Protein AF-A0A2V8RS02-F1 (afdb_monomer_lite)

Structure (mmCIF, N/CA/C/O backbone):
data_AF-A0A2V8RS02-F1
#
_entry.id   AF-A0A2V8RS02-F1
#
loop_
_atom_site.group_PDB
_atom_site.id
_atom_site.type_symbol
_atom_site.label_atom_id
_atom_site.label_alt_id
_atom_site.label_comp_id
_atom_site.label_asym_id
_atom_site.label_entity_id
_atom_site.label_seq_id
_atom_site.pdbx_PDB_ins_code
_atom_site.Cartn_x
_atom_site.Cartn_y
_atom_site.Cartn_z
_atom_site.occupancy
_atom_site.B_iso_or_equiv
_atom_site.auth_seq_id
_atom_site.auth_comp_id
_atom_site.auth_asym_id
_atom_site.auth_atom_id
_atom_site.pdbx_PDB_model_num
ATOM 1 N N . MET A 1 1 ? 48.252 2.669 -79.272 1.00 41.12 1 MET A N 1
ATOM 2 C CA . MET A 1 1 ? 48.596 2.705 -77.840 1.00 41.12 1 MET A CA 1
ATOM 3 C C . MET A 1 1 ? 47.474 3.472 -77.178 1.00 41.12 1 MET A C 1
ATOM 5 O O . MET A 1 1 ? 47.405 4.681 -77.345 1.00 41.12 1 MET A O 1
ATOM 9 N N . ASN A 1 2 ? 46.512 2.734 -76.625 1.00 40.22 2 ASN A N 1
ATOM 10 C CA . ASN A 1 2 ? 45.453 3.286 -75.789 1.00 40.22 2 ASN A CA 1
ATOM 11 C C . ASN A 1 2 ? 46.037 3.340 -74.382 1.00 40.22 2 ASN A C 1
ATOM 13 O O . ASN A 1 2 ? 46.309 2.273 -73.838 1.00 40.22 2 ASN A O 1
ATOM 17 N N . ASP A 1 3 ? 46.245 4.537 -73.842 1.00 44.59 3 ASP A N 1
ATOM 18 C CA . ASP A 1 3 ? 46.509 4.694 -72.416 1.00 44.59 3 ASP A CA 1
ATOM 19 C C . ASP A 1 3 ? 45.216 5.101 -71.717 1.00 44.59 3 ASP A C 1
ATOM 21 O O . ASP A 1 3 ? 44.616 6.152 -71.951 1.00 44.59 3 ASP A O 1
ATOM 25 N N . GLU A 1 4 ? 44.790 4.143 -70.916 1.00 48.88 4 GLU A N 1
ATOM 26 C CA . GLU A 1 4 ? 43.715 4.112 -69.954 1.00 48.88 4 GLU A CA 1
ATOM 27 C C . GLU A 1 4 ? 44.200 4.873 -68.711 1.00 48.88 4 GLU A C 1
ATOM 29 O O . GLU A 1 4 ? 45.154 4.453 -68.060 1.00 48.88 4 GLU A O 1
ATOM 34 N N . ILE A 1 5 ? 43.580 6.006 -68.372 1.00 54.72 5 ILE A N 1
ATOM 35 C CA . ILE A 1 5 ? 43.724 6.586 -67.031 1.00 54.72 5 ILE A CA 1
ATOM 36 C C . ILE A 1 5 ? 42.337 6.599 -66.409 1.00 54.72 5 ILE A C 1
ATOM 38 O O . ILE A 1 5 ? 41.481 7.434 -66.702 1.00 54.72 5 ILE A O 1
ATOM 42 N N . ILE A 1 6 ? 42.134 5.553 -65.617 1.00 53.56 6 ILE A N 1
ATOM 43 C CA . ILE A 1 6 ? 40.968 5.274 -64.797 1.00 53.56 6 ILE A CA 1
ATOM 44 C C . ILE A 1 6 ? 40.859 6.348 -63.712 1.00 53.56 6 ILE A C 1
ATOM 46 O O . ILE A 1 6 ? 41.853 6.799 -63.146 1.00 53.56 6 ILE A O 1
ATOM 50 N N . HIS A 1 7 ? 39.614 6.744 -63.471 1.00 45.59 7 HIS A N 1
ATOM 51 C CA . HIS A 1 7 ? 39.163 7.640 -62.421 1.00 45.59 7 HIS A CA 1
ATOM 52 C C . HIS A 1 7 ? 39.682 7.190 -61.050 1.00 45.59 7 HIS A C 1
ATOM 54 O O . HIS A 1 7 ? 39.335 6.102 -60.600 1.00 45.59 7 HIS A O 1
ATOM 60 N N . ASP A 1 8 ? 40.424 8.056 -60.365 1.00 42.34 8 ASP A N 1
ATOM 61 C CA . ASP A 1 8 ? 40.593 7.991 -58.912 1.00 42.34 8 ASP A CA 1
ATOM 62 C C . ASP A 1 8 ? 39.795 9.143 -58.292 1.00 42.34 8 ASP A C 1
ATOM 64 O O . ASP A 1 8 ? 40.321 10.152 -57.827 1.00 42.34 8 ASP A O 1
ATOM 68 N N . ALA A 1 9 ? 38.470 9.032 -58.403 1.00 47.59 9 ALA A N 1
ATOM 69 C CA . ALA A 1 9 ? 37.580 9.673 -57.455 1.00 47.59 9 ALA A CA 1
ATOM 70 C C . ALA A 1 9 ? 37.515 8.724 -56.259 1.00 47.59 9 ALA A C 1
ATOM 72 O O . ALA A 1 9 ? 36.627 7.876 -56.180 1.00 47.59 9 ALA A O 1
ATOM 73 N N . GLY A 1 10 ? 38.512 8.838 -55.380 1.00 43.69 10 GLY A N 1
ATOM 74 C CA . GLY A 1 10 ? 38.435 8.345 -54.015 1.00 43.69 10 GLY A CA 1
ATOM 75 C C . GLY A 1 10 ? 37.283 9.060 -53.324 1.00 43.69 10 GLY A C 1
ATOM 76 O O . GLY A 1 10 ? 37.450 10.123 -52.732 1.00 43.69 10 GLY A O 1
ATOM 77 N N . ASP A 1 11 ? 36.102 8.489 -53.524 1.00 47.16 11 ASP A N 1
ATOM 78 C CA . ASP A 1 11 ? 34.901 8.608 -52.723 1.00 47.16 11 ASP A CA 1
ATOM 79 C C . ASP A 1 11 ? 35.306 8.313 -51.276 1.00 47.16 11 ASP A C 1
ATOM 81 O O . ASP A 1 11 ? 35.330 7.166 -50.831 1.00 47.16 11 ASP A O 1
ATOM 85 N N . ASP A 1 12 ? 35.723 9.363 -50.563 1.00 46.97 12 ASP A N 1
ATOM 86 C CA . ASP A 1 12 ? 35.861 9.390 -49.108 1.00 46.97 12 ASP A CA 1
ATOM 87 C C . ASP A 1 12 ? 34.434 9.386 -48.536 1.00 46.97 12 ASP A C 1
ATOM 89 O O . ASP A 1 12 ? 33.915 10.364 -47.990 1.00 46.97 12 ASP A O 1
ATOM 93 N N . ALA A 1 13 ? 33.739 8.281 -48.812 1.00 50.19 13 ALA A N 1
ATOM 94 C CA . ALA A 1 13 ? 32.439 7.963 -48.288 1.00 50.19 13 ALA A CA 1
ATOM 95 C C . ALA A 1 13 ? 32.618 7.815 -46.782 1.00 50.19 13 ALA A C 1
ATOM 97 O O . ALA A 1 13 ? 33.206 6.855 -46.284 1.00 50.19 13 ALA A O 1
ATOM 98 N N . ALA A 1 14 ? 32.113 8.814 -46.067 1.00 53.66 14 ALA A N 1
ATOM 99 C CA . ALA A 1 14 ? 31.921 8.827 -44.632 1.00 53.66 14 ALA A CA 1
ATOM 100 C C . ALA A 1 14 ? 30.973 7.693 -44.183 1.00 53.66 14 ALA A C 1
ATOM 102 O O . ALA A 1 14 ? 29.854 7.925 -43.736 1.00 53.66 14 ALA A O 1
ATOM 103 N N . GLU A 1 15 ? 31.419 6.448 -44.274 1.00 52.97 15 GLU A N 1
ATOM 104 C CA . GLU A 1 15 ? 30.978 5.358 -43.416 1.00 52.97 1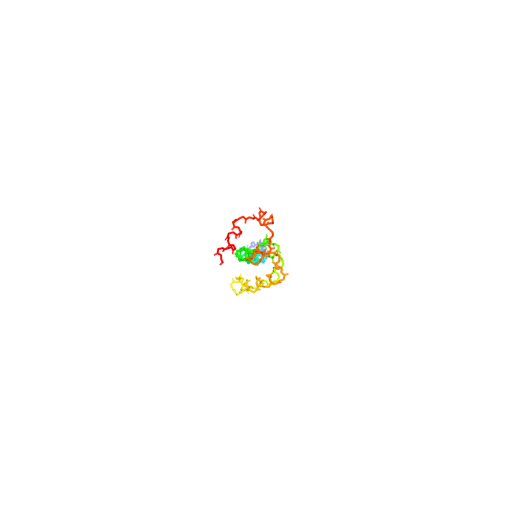5 GLU A CA 1
ATOM 105 C C . GLU A 1 15 ? 31.895 5.473 -42.185 1.00 52.97 15 GLU A C 1
ATOM 107 O O . GLU A 1 15 ? 33.093 5.248 -42.282 1.00 52.97 15 GLU A O 1
ATOM 112 N N . GLN A 1 16 ? 31.493 5.945 -41.003 1.00 54.91 16 GLN A N 1
ATOM 113 C CA . GLN A 1 16 ? 30.598 5.243 -40.090 1.00 54.91 16 GLN A CA 1
ATOM 114 C C . GLN A 1 16 ? 30.154 6.149 -38.908 1.00 54.91 16 GLN A C 1
ATOM 116 O O . GLN A 1 16 ? 30.876 6.251 -37.914 1.00 54.91 16 GLN A O 1
ATOM 121 N N . PRO A 1 17 ? 28.943 6.739 -38.933 1.00 53.03 17 PRO A N 1
ATOM 122 C CA . PRO A 1 17 ? 28.283 7.213 -37.706 1.00 53.03 17 PRO A CA 1
ATOM 123 C C . PRO A 1 17 ? 27.038 6.393 -37.313 1.00 53.03 17 PRO A C 1
ATOM 125 O O . PRO A 1 17 ? 26.615 6.423 -36.162 1.00 53.03 17 PRO A O 1
ATOM 128 N N . MET A 1 18 ? 26.461 5.593 -38.218 1.00 51.91 18 MET A N 1
ATOM 129 C CA . MET A 1 18 ? 25.171 4.936 -37.948 1.00 51.91 18 MET A CA 1
ATOM 130 C C . MET A 1 18 ? 25.215 3.874 -36.835 1.00 51.91 18 MET A C 1
ATOM 132 O O . MET A 1 18 ? 24.240 3.706 -36.106 1.00 51.91 18 MET A O 1
ATOM 136 N N . VAL A 1 19 ? 26.327 3.151 -36.666 1.00 55.97 19 VAL A N 1
ATOM 137 C CA . VAL A 1 19 ? 26.429 2.072 -35.659 1.00 55.97 19 VAL A CA 1
ATOM 138 C C . VAL A 1 19 ? 26.612 2.634 -34.241 1.00 55.97 19 VAL A C 1
ATOM 140 O O . VAL A 1 19 ? 26.109 2.051 -33.279 1.00 55.97 19 VAL A O 1
ATOM 143 N N . SER A 1 20 ? 27.281 3.783 -34.093 1.00 60.06 20 SER A N 1
ATOM 144 C CA . SER A 1 20 ? 27.485 4.431 -32.791 1.00 60.06 20 SER A CA 1
ATOM 145 C C . SER A 1 20 ? 26.220 5.132 -32.294 1.00 60.06 20 SER A C 1
ATOM 147 O O . SER A 1 20 ? 25.884 4.988 -31.119 1.00 60.06 20 SER A O 1
ATOM 149 N N . GLU A 1 21 ? 25.476 5.800 -33.182 1.00 61.28 21 GLU A N 1
ATOM 150 C CA . GLU A 1 21 ? 24.160 6.379 -32.870 1.00 61.28 21 GLU A CA 1
ATOM 151 C C . GLU A 1 21 ? 23.160 5.289 -32.455 1.00 61.28 21 GLU A C 1
ATOM 153 O O . GLU A 1 21 ? 22.534 5.397 -31.402 1.00 61.28 21 GLU A O 1
ATOM 158 N N . SER A 1 22 ? 23.118 4.172 -33.193 1.00 73.31 22 SER A N 1
ATOM 159 C CA . SER A 1 22 ? 22.271 3.014 -32.864 1.00 73.31 22 SER A CA 1
ATOM 160 C C . SER A 1 22 ? 22.607 2.409 -31.494 1.00 73.31 22 SER A C 1
ATOM 162 O O . SER A 1 22 ? 21.720 2.018 -30.739 1.00 73.31 22 SER A O 1
ATOM 164 N N . SER A 1 23 ? 23.894 2.326 -31.138 1.00 76.75 23 SER A N 1
ATOM 165 C CA . SER A 1 23 ? 24.318 1.791 -29.838 1.00 76.75 23 SER A CA 1
ATOM 166 C C . SER A 1 23 ? 23.981 2.733 -28.679 1.00 76.75 23 SER A C 1
ATOM 168 O O . SER A 1 23 ? 23.630 2.259 -27.598 1.00 76.75 23 SER A O 1
ATOM 170 N N . ALA A 1 24 ? 24.096 4.048 -28.881 1.00 83.50 24 ALA A N 1
ATOM 171 C CA . ALA A 1 24 ? 23.750 5.048 -27.873 1.00 83.50 24 ALA A CA 1
ATOM 172 C C . ALA A 1 24 ? 22.230 5.115 -27.638 1.00 83.50 24 ALA A C 1
ATOM 174 O O . ALA A 1 24 ? 21.771 5.216 -26.496 1.00 83.50 24 ALA A O 1
ATOM 175 N N . GLU A 1 25 ? 21.442 4.992 -28.707 1.00 85.75 25 GLU A N 1
ATOM 176 C CA . GLU A 1 25 ? 19.983 4.928 -28.633 1.00 85.75 25 GLU A CA 1
ATOM 177 C C . GLU A 1 25 ? 19.510 3.643 -27.938 1.00 85.75 25 GLU A C 1
ATOM 179 O O . GLU A 1 25 ? 18.669 3.700 -27.041 1.00 85.75 25 GLU A O 1
ATOM 184 N N . LEU A 1 26 ? 20.114 2.490 -28.250 1.00 87.12 26 LEU A N 1
ATOM 185 C CA . LEU A 1 26 ? 19.818 1.227 -27.563 1.00 87.12 26 LEU A CA 1
ATOM 186 C C . LEU A 1 26 ? 20.118 1.283 -26.061 1.00 87.12 26 LEU A C 1
ATOM 188 O O . LEU A 1 26 ? 19.343 0.750 -25.267 1.00 87.12 26 LEU A O 1
ATOM 192 N N . GLU A 1 27 ? 21.219 1.916 -25.655 1.00 89.12 27 GLU A N 1
ATOM 193 C CA . GLU A 1 27 ? 21.547 2.089 -24.237 1.00 89.12 27 GLU A CA 1
ATOM 194 C C . GLU A 1 27 ? 20.535 3.003 -23.532 1.00 89.12 27 GLU A C 1
ATOM 196 O O . GLU A 1 27 ? 20.023 2.664 -22.464 1.00 89.12 27 GLU A O 1
ATOM 201 N N . THR A 1 28 ? 20.155 4.107 -24.176 1.00 90.38 28 THR A N 1
ATOM 202 C CA . THR A 1 28 ? 19.110 5.012 -23.675 1.00 90.38 28 THR A CA 1
ATOM 203 C C . THR A 1 28 ? 17.778 4.280 -23.493 1.00 90.38 28 THR A C 1
ATOM 205 O O . THR A 1 28 ? 17.146 4.373 -22.439 1.00 90.38 28 THR A O 1
ATOM 208 N N . LEU A 1 29 ? 17.363 3.492 -24.488 1.00 91.25 29 LEU A N 1
ATOM 209 C CA . LEU A 1 29 ? 16.127 2.712 -24.434 1.00 91.25 29 LEU A CA 1
ATOM 210 C C . LEU A 1 29 ? 16.168 1.624 -23.357 1.00 91.25 29 LEU A C 1
ATOM 212 O O . LEU A 1 29 ? 15.142 1.335 -22.740 1.00 91.25 29 LEU A O 1
ATOM 216 N N . ARG A 1 30 ? 17.328 1.013 -23.098 1.00 91.06 30 ARG A N 1
ATOM 217 C CA . ARG A 1 30 ? 17.487 0.055 -21.991 1.00 91.06 30 ARG A CA 1
ATOM 218 C C . ARG A 1 30 ? 17.298 0.735 -20.644 1.00 91.06 30 ARG A C 1
ATOM 220 O O . ARG A 1 30 ? 16.534 0.229 -19.829 1.00 91.06 30 ARG A O 1
ATOM 227 N N . GLN A 1 31 ? 17.924 1.890 -20.435 1.00 92.94 31 GLN A N 1
ATOM 228 C CA . GLN A 1 31 ? 17.774 2.656 -19.196 1.00 92.94 31 GLN A CA 1
ATOM 229 C C . GLN A 1 31 ? 16.321 3.079 -18.967 1.00 92.94 31 GLN A C 1
ATOM 231 O O . GLN A 1 31 ? 15.795 2.898 -17.870 1.00 92.94 31 GLN A O 1
ATOM 236 N N . GLN A 1 32 ? 15.643 3.556 -20.014 1.00 91.88 32 GLN A N 1
ATOM 237 C CA . GLN A 1 32 ? 14.222 3.903 -19.946 1.00 91.88 32 GLN A CA 1
ATOM 238 C C . GLN A 1 32 ? 13.342 2.692 -19.632 1.00 91.88 32 GLN A C 1
ATOM 240 O O . GLN A 1 32 ? 12.452 2.787 -18.794 1.00 91.88 32 GLN A O 1
ATOM 245 N N . ASN A 1 33 ? 13.593 1.540 -20.259 1.00 92.44 33 ASN A N 1
ATOM 246 C CA . ASN A 1 33 ? 12.845 0.321 -19.959 1.00 92.44 33 ASN A CA 1
ATOM 247 C C . ASN A 1 33 ? 13.045 -0.137 -18.511 1.00 92.44 33 ASN A C 1
ATOM 249 O O . ASN A 1 33 ? 12.086 -0.564 -17.873 1.00 92.44 33 ASN A O 1
ATOM 253 N N . GLU A 1 34 ? 14.264 -0.052 -17.981 1.00 92.12 34 GLU A N 1
ATOM 254 C CA . GLU A 1 34 ? 14.522 -0.397 -16.582 1.00 92.12 34 GLU A CA 1
ATOM 255 C C . GLU A 1 34 ? 13.841 0.576 -15.615 1.00 92.12 34 GLU A C 1
ATOM 257 O O . GLU A 1 34 ? 13.307 0.140 -14.595 1.00 92.12 34 GLU A O 1
ATOM 262 N N . GLU A 1 35 ? 13.782 1.866 -15.942 1.00 92.06 35 GLU A N 1
ATOM 263 C CA . GLU A 1 35 ? 13.054 2.839 -15.127 1.00 92.06 35 GLU A CA 1
ATOM 264 C C . GLU A 1 35 ? 11.539 2.613 -15.175 1.00 92.06 35 GLU A C 1
ATOM 266 O O . GLU A 1 35 ? 10.905 2.479 -14.130 1.00 92.06 35 GLU A O 1
ATOM 271 N N . LEU A 1 36 ? 10.964 2.428 -16.367 1.00 92.69 36 LEU A N 1
ATOM 272 C CA . LEU A 1 36 ? 9.541 2.118 -16.527 1.00 92.69 36 LEU A CA 1
ATOM 273 C C . LEU A 1 36 ? 9.146 0.840 -15.781 1.00 92.69 36 LEU A C 1
ATOM 275 O O . LEU A 1 36 ? 8.096 0.786 -15.142 1.00 92.69 36 LEU A O 1
ATOM 279 N N . LYS A 1 37 ? 9.989 -0.199 -15.809 1.00 89.88 37 LYS A N 1
ATOM 280 C CA . LYS A 1 37 ? 9.746 -1.423 -15.032 1.00 89.88 37 LYS A CA 1
ATOM 281 C C . LYS A 1 37 ? 9.711 -1.148 -13.531 1.00 89.88 37 LYS A C 1
ATOM 283 O O . LYS A 1 37 ? 8.855 -1.709 -12.846 1.00 89.88 37 LYS A O 1
ATOM 288 N N . LYS A 1 38 ? 10.609 -0.302 -13.010 1.00 89.81 38 LYS A N 1
ATOM 289 C CA . LYS A 1 38 ? 10.591 0.093 -11.592 1.00 89.81 38 LYS A CA 1
ATOM 290 C C . LYS A 1 38 ? 9.323 0.868 -11.249 1.00 89.81 38 LYS A C 1
ATOM 292 O O . LYS A 1 38 ? 8.700 0.555 -10.238 1.00 89.81 38 LYS A O 1
ATOM 297 N N . GLU A 1 39 ? 8.919 1.819 -12.088 1.00 91.00 39 GLU A N 1
ATOM 298 C CA . GLU A 1 39 ? 7.695 2.600 -11.885 1.00 91.00 39 GLU A CA 1
ATOM 299 C C . GLU A 1 39 ? 6.449 1.711 -11.879 1.00 91.00 39 GLU A C 1
ATOM 301 O O . GLU A 1 39 ? 5.630 1.801 -10.964 1.00 91.00 39 GLU A O 1
ATOM 306 N N . ILE A 1 40 ? 6.330 0.797 -12.849 1.00 90.94 40 ILE A N 1
ATOM 307 C CA . ILE A 1 40 ? 5.214 -0.157 -12.927 1.00 90.94 40 ILE A CA 1
ATOM 308 C C . ILE A 1 40 ? 5.176 -1.032 -11.675 1.00 90.94 40 ILE A C 1
ATOM 310 O O . ILE A 1 40 ? 4.119 -1.197 -11.065 1.00 90.94 40 ILE A O 1
ATOM 314 N N . ARG A 1 41 ? 6.327 -1.575 -11.271 1.00 91.44 41 ARG A N 1
ATOM 315 C CA . ARG A 1 41 ? 6.455 -2.414 -10.077 1.00 91.44 41 ARG A CA 1
ATOM 316 C C . ARG A 1 41 ? 6.029 -1.663 -8.813 1.00 91.44 41 ARG A C 1
ATOM 318 O O . 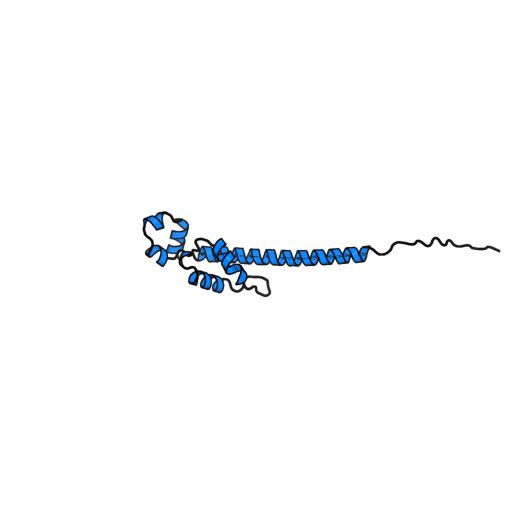ARG A 1 41 ? 5.244 -2.184 -8.021 1.00 91.44 41 ARG A O 1
ATOM 325 N N . LEU A 1 42 ? 6.501 -0.431 -8.637 1.00 89.81 42 LEU A N 1
ATOM 326 C CA . LEU A 1 42 ? 6.127 0.402 -7.496 1.00 89.81 42 LEU A CA 1
ATOM 327 C C . LEU A 1 42 ? 4.632 0.747 -7.524 1.00 89.81 42 LEU A C 1
ATOM 329 O O . LEU A 1 42 ? 3.967 0.679 -6.493 1.00 89.81 42 LEU A O 1
ATOM 333 N N . GLY A 1 43 ? 4.089 1.061 -8.701 1.00 91.06 43 GLY A N 1
ATOM 334 C CA . GLY A 1 43 ? 2.667 1.328 -8.897 1.00 91.06 43 GLY A CA 1
ATOM 335 C C . GLY A 1 43 ? 1.788 0.141 -8.501 1.00 91.06 43 GLY A C 1
ATOM 336 O O . GLY A 1 43 ? 0.818 0.319 -7.764 1.00 91.06 43 GLY A O 1
ATOM 337 N N . LYS A 1 44 ? 2.161 -1.078 -8.909 1.00 91.44 44 LYS A N 1
ATOM 338 C CA . LYS A 1 44 ? 1.474 -2.314 -8.505 1.00 91.44 44 LYS A CA 1
ATOM 339 C C . LYS A 1 44 ? 1.524 -2.531 -6.996 1.00 91.44 44 LYS A C 1
ATOM 341 O O . LYS A 1 44 ? 0.489 -2.794 -6.386 1.00 91.44 44 LYS A O 1
ATOM 346 N N . ALA A 1 45 ? 2.696 -2.361 -6.382 1.00 91.94 45 ALA A N 1
ATOM 347 C CA . ALA A 1 45 ? 2.836 -2.501 -4.937 1.00 91.94 45 ALA A CA 1
ATOM 348 C C . ALA A 1 45 ? 1.983 -1.496 -4.164 1.00 91.94 45 ALA A C 1
ATOM 350 O O . ALA A 1 45 ? 1.315 -1.875 -3.204 1.00 91.94 45 ALA A O 1
ATOM 351 N N . ARG A 1 46 ? 1.965 -0.231 -4.603 1.00 92.19 46 ARG A N 1
ATOM 352 C CA . ARG A 1 46 ? 1.113 0.804 -4.010 1.00 92.19 46 ARG A CA 1
ATOM 353 C C . ARG A 1 46 ? -0.358 0.439 -4.135 1.00 92.19 46 ARG A C 1
ATOM 355 O O . ARG A 1 46 ? -1.047 0.453 -3.128 1.00 92.19 46 ARG A O 1
ATOM 362 N N . ALA A 1 47 ? -0.821 0.034 -5.318 1.00 92.62 47 ALA A N 1
ATOM 363 C CA . ALA A 1 47 ? -2.210 -0.374 -5.515 1.00 92.62 47 ALA A CA 1
ATOM 364 C C . ALA A 1 47 ? -2.610 -1.555 -4.609 1.00 92.62 47 ALA A C 1
ATOM 366 O O . ALA A 1 47 ? -3.668 -1.513 -3.979 1.00 92.62 47 ALA A O 1
ATOM 367 N N . ALA A 1 48 ? -1.749 -2.572 -4.497 1.00 91.94 48 ALA A N 1
ATOM 368 C CA . ALA A 1 48 ? -1.974 -3.720 -3.620 1.00 91.94 48 ALA A CA 1
ATOM 369 C C . ALA A 1 48 ? -2.016 -3.312 -2.137 1.00 91.94 48 ALA A C 1
ATOM 371 O O . ALA A 1 48 ? -2.928 -3.704 -1.413 1.00 91.94 48 ALA A O 1
ATOM 372 N N . LEU A 1 49 ? -1.073 -2.476 -1.690 1.00 92.25 49 LEU A N 1
ATOM 373 C CA . LEU A 1 49 ? -1.058 -1.955 -0.322 1.00 92.25 49 LEU A CA 1
ATOM 374 C C . LEU A 1 49 ? -2.264 -1.078 -0.020 1.00 92.25 49 LEU A C 1
ATOM 376 O O . LEU A 1 49 ? -2.832 -1.223 1.055 1.00 92.25 49 LEU A O 1
ATOM 380 N N . THR A 1 50 ? -2.665 -0.186 -0.926 1.00 92.81 50 THR A N 1
ATOM 381 C CA . THR A 1 50 ? -3.852 0.656 -0.740 1.00 92.81 50 THR A CA 1
ATOM 382 C C . THR A 1 50 ? -5.081 -0.220 -0.543 1.00 92.81 50 THR A C 1
ATOM 384 O O . THR A 1 50 ? -5.806 -0.022 0.428 1.00 92.81 50 THR A O 1
ATOM 387 N N . ALA A 1 51 ? -5.286 -1.222 -1.405 1.00 91.12 51 ALA A N 1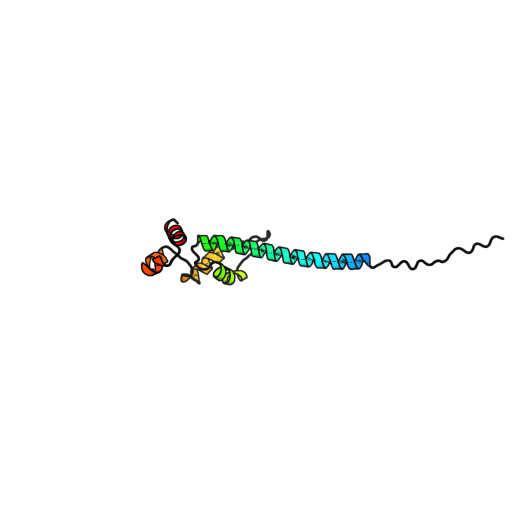
ATOM 388 C CA . ALA A 1 51 ? -6.411 -2.143 -1.282 1.00 91.12 51 ALA A CA 1
ATOM 389 C C . ALA A 1 51 ? -6.414 -2.863 0.079 1.00 91.12 51 ALA A C 1
ATOM 391 O O . ALA A 1 51 ? -7.432 -2.862 0.772 1.00 91.12 51 ALA A O 1
ATOM 392 N N . GLU A 1 52 ? -5.267 -3.404 0.495 1.00 91.81 52 GLU A N 1
ATOM 393 C CA . GLU A 1 52 ? -5.161 -4.186 1.729 1.00 91.81 52 GLU A CA 1
ATOM 394 C C . GLU A 1 52 ? -5.247 -3.318 2.996 1.00 91.81 52 GLU A C 1
ATOM 396 O O . GLU A 1 52 ? -5.887 -3.691 3.981 1.00 91.81 52 GLU A O 1
ATOM 401 N N . LEU A 1 53 ? -4.647 -2.125 2.976 1.00 91.19 53 LEU A N 1
ATOM 402 C CA . LEU A 1 53 ? -4.734 -1.146 4.060 1.00 91.19 53 LEU A CA 1
ATOM 403 C C . LEU A 1 53 ? -6.168 -0.660 4.233 1.00 91.19 53 LEU A C 1
ATOM 405 O O . LEU A 1 53 ? -6.662 -0.630 5.359 1.00 91.19 53 LEU A O 1
ATOM 409 N N . THR A 1 54 ? -6.854 -0.323 3.140 1.00 88.50 54 THR A N 1
ATOM 410 C CA . THR A 1 54 ? -8.268 0.057 3.179 1.00 88.50 54 THR A CA 1
ATOM 411 C C . THR A 1 54 ? -9.128 -1.090 3.706 1.00 88.50 54 THR A C 1
ATOM 413 O O . THR A 1 54 ? -9.944 -0.866 4.599 1.00 88.50 54 THR A O 1
ATOM 416 N N . ALA A 1 55 ? -8.909 -2.325 3.241 1.00 86.38 55 ALA A N 1
ATOM 417 C CA . ALA A 1 55 ? -9.610 -3.504 3.755 1.00 86.38 55 ALA A CA 1
ATOM 418 C C . ALA A 1 55 ? -9.353 -3.739 5.256 1.00 86.38 55 ALA A C 1
ATOM 420 O O . ALA A 1 55 ? -10.250 -4.157 5.988 1.00 86.38 55 ALA A O 1
ATOM 421 N N . SER A 1 56 ? -8.152 -3.400 5.728 1.00 86.19 56 SER A N 1
ATOM 422 C CA . SER A 1 56 ? -7.753 -3.483 7.138 1.00 86.19 56 SER A CA 1
ATOM 423 C C . SER A 1 56 ? -8.242 -2.303 7.993 1.00 86.19 56 SER A C 1
ATOM 425 O O . SER A 1 56 ? -7.944 -2.247 9.186 1.00 86.19 56 SER A O 1
ATOM 427 N N . GLY A 1 57 ? -8.972 -1.343 7.414 1.00 87.12 57 GLY A N 1
ATOM 428 C CA . GLY A 1 57 ? -9.498 -0.173 8.121 1.00 87.12 57 GLY A CA 1
ATOM 429 C C . GLY A 1 57 ? -8.470 0.939 8.348 1.00 87.12 57 GLY A C 1
ATOM 430 O O . GLY A 1 57 ? -8.616 1.728 9.281 1.00 87.12 57 GLY A O 1
ATOM 431 N N . ALA A 1 58 ? -7.406 1.016 7.550 1.00 90.38 58 ALA A N 1
ATOM 432 C CA . ALA A 1 58 ? -6.439 2.104 7.644 1.00 90.38 58 ALA A CA 1
ATOM 433 C C . ALA A 1 58 ? -7.098 3.464 7.363 1.00 90.38 58 ALA A C 1
ATOM 435 O O . ALA A 1 58 ? -7.661 3.689 6.297 1.00 90.38 58 ALA A O 1
ATOM 436 N N . ARG A 1 59 ? -6.949 4.402 8.300 1.00 86.50 59 ARG A N 1
ATOM 437 C CA . ARG A 1 59 ? -7.486 5.772 8.218 1.00 86.50 59 ARG A CA 1
ATOM 438 C C . ARG A 1 59 ? -6.664 6.682 7.305 1.00 86.50 59 ARG A C 1
ATOM 440 O O . ARG A 1 59 ? -7.176 7.675 6.805 1.00 86.50 59 ARG A O 1
ATOM 447 N N . SER A 1 60 ? -5.389 6.339 7.109 1.00 88.12 60 SER A N 1
ATOM 448 C CA . SER A 1 60 ? -4.452 7.073 6.250 1.00 88.12 60 SER A CA 1
ATOM 449 C C . SER A 1 60 ? -3.587 6.104 5.432 1.00 88.12 60 SER A C 1
ATOM 451 O O . SER A 1 60 ? -2.391 5.983 5.718 1.00 88.12 60 SER A O 1
ATOM 453 N N . PRO A 1 61 ? -4.157 5.398 4.433 1.00 90.44 61 PRO A N 1
ATOM 454 C CA . PRO A 1 61 ? -3.425 4.405 3.644 1.00 90.44 61 PRO A CA 1
ATOM 455 C C . PRO A 1 61 ? -2.147 4.971 3.012 1.00 90.44 61 PRO A C 1
ATOM 457 O O . PRO A 1 61 ? -1.078 4.404 3.199 1.00 90.44 61 PRO A O 1
ATOM 460 N N . GLU A 1 62 ? -2.217 6.146 2.382 1.00 90.62 62 GLU A N 1
ATOM 461 C CA . GLU A 1 62 ? -1.068 6.782 1.712 1.00 90.62 62 GLU A CA 1
ATOM 462 C C . GLU A 1 62 ? 0.113 7.058 2.654 1.00 90.62 62 GLU A C 1
ATOM 464 O O . GLU A 1 62 ? 1.275 6.842 2.307 1.00 90.62 62 GLU A O 1
ATOM 469 N N . LEU A 1 63 ? -0.174 7.493 3.884 1.00 91.38 63 LEU A N 1
ATOM 470 C CA . LEU A 1 63 ? 0.864 7.757 4.880 1.00 91.38 63 LEU A CA 1
ATOM 471 C C . LEU A 1 63 ? 1.533 6.458 5.348 1.00 91.38 63 LEU A C 1
ATOM 473 O O . LEU A 1 63 ? 2.745 6.422 5.558 1.00 91.38 63 LEU A O 1
ATOM 477 N N . LEU A 1 64 ? 0.752 5.387 5.493 1.00 92.94 64 LEU A N 1
ATOM 478 C CA . LEU A 1 64 ? 1.265 4.075 5.879 1.00 92.94 64 LEU A CA 1
ATOM 479 C C . LEU A 1 64 ? 2.057 3.414 4.743 1.00 92.94 64 LEU A C 1
ATOM 481 O O . LEU A 1 64 ? 3.073 2.779 5.011 1.00 92.94 64 LEU A O 1
ATOM 485 N N . ILE A 1 65 ? 1.659 3.627 3.486 1.00 92.38 65 ILE A N 1
ATOM 486 C CA . ILE A 1 65 ? 2.413 3.196 2.300 1.00 92.38 65 ILE A CA 1
ATOM 487 C C . ILE A 1 65 ? 3.784 3.864 2.269 1.00 92.38 65 ILE A C 1
ATOM 489 O O . ILE A 1 65 ? 4.788 3.174 2.118 1.00 92.38 65 ILE A O 1
ATOM 493 N N . ALA A 1 66 ? 3.849 5.182 2.479 1.00 91.19 66 ALA A N 1
ATOM 494 C CA . ALA A 1 66 ? 5.120 5.904 2.523 1.00 91.19 66 ALA A CA 1
ATOM 495 C C . ALA A 1 66 ? 6.050 5.388 3.639 1.00 91.19 66 ALA A C 1
ATOM 497 O O . ALA A 1 66 ? 7.265 5.320 3.460 1.00 91.19 66 ALA A O 1
ATOM 498 N N . ALA A 1 67 ? 5.489 4.982 4.784 1.00 90.62 67 ALA A N 1
ATOM 499 C CA . ALA A 1 67 ? 6.257 4.368 5.867 1.00 90.62 67 ALA A CA 1
ATOM 500 C C . ALA A 1 67 ? 6.740 2.944 5.527 1.00 90.62 67 ALA A C 1
ATOM 502 O O . ALA A 1 67 ? 7.804 2.530 5.986 1.00 90.62 67 ALA A O 1
ATOM 503 N N . ALA A 1 68 ? 5.976 2.208 4.720 1.00 91.62 68 ALA A N 1
ATOM 504 C CA . ALA A 1 68 ? 6.243 0.821 4.354 1.00 91.62 68 ALA A CA 1
ATOM 505 C C . ALA A 1 68 ? 7.034 0.631 3.054 1.00 91.62 68 ALA A C 1
ATOM 507 O O . ALA A 1 68 ? 7.484 -0.480 2.796 1.00 91.62 68 ALA A O 1
ATOM 508 N N . GLU A 1 69 ? 7.231 1.674 2.246 1.00 88.94 69 GLU A N 1
ATOM 509 C CA . GLU A 1 69 ? 7.806 1.581 0.894 1.00 88.94 69 GLU A CA 1
ATOM 510 C C . GLU A 1 69 ? 9.155 0.843 0.857 1.00 88.94 69 GLU A C 1
ATOM 512 O O . GLU A 1 69 ? 9.405 0.034 -0.033 1.00 88.94 69 GLU A O 1
ATOM 517 N N . LYS A 1 70 ? 10.003 1.050 1.872 1.00 89.75 70 LYS A N 1
ATOM 518 C CA . LYS A 1 70 ? 11.318 0.390 1.994 1.00 89.75 70 LYS A CA 1
ATOM 519 C C . LYS A 1 70 ? 11.255 -1.066 2.450 1.00 89.75 70 LYS A C 1
ATOM 521 O O . LYS A 1 70 ? 12.272 -1.752 2.437 1.00 89.75 70 LYS A O 1
ATOM 526 N N . GLU A 1 71 ? 10.099 -1.513 2.914 1.00 91.94 71 GLU A N 1
ATOM 527 C CA . GLU A 1 71 ? 9.897 -2.855 3.453 1.00 91.94 71 GLU A CA 1
ATOM 528 C C . GLU A 1 71 ? 9.265 -3.801 2.433 1.00 91.94 71 GLU A C 1
ATOM 530 O O . GLU A 1 71 ? 9.220 -5.004 2.677 1.00 91.94 71 GLU A O 1
ATOM 535 N N . ILE A 1 72 ? 8.806 -3.280 1.291 1.00 92.75 72 ILE A N 1
ATOM 536 C CA . ILE A 1 72 ? 8.187 -4.063 0.224 1.00 92.75 72 ILE A CA 1
ATOM 537 C C . ILE A 1 72 ? 9.249 -4.941 -0.437 1.00 92.75 72 ILE A C 1
ATOM 539 O O . ILE A 1 72 ? 10.285 -4.464 -0.902 1.00 92.75 72 ILE A O 1
ATOM 543 N N . GLN A 1 73 ? 8.968 -6.236 -0.489 1.00 93.06 73 GLN A N 1
ATOM 544 C CA . GLN A 1 73 ? 9.753 -7.224 -1.210 1.00 93.06 73 GLN A CA 1
ATOM 545 C C . GLN A 1 73 ? 8.992 -7.631 -2.460 1.00 93.06 73 GLN A C 1
ATOM 547 O O . GLN A 1 73 ? 7.768 -7.751 -2.436 1.00 93.06 73 GLN A O 1
ATOM 552 N N . PHE A 1 74 ? 9.733 -7.848 -3.538 1.00 91.88 74 PHE A N 1
ATOM 553 C CA . PHE A 1 74 ? 9.194 -8.266 -4.821 1.00 91.88 74 PHE A CA 1
ATOM 554 C C . PHE A 1 74 ? 9.681 -9.670 -5.144 1.00 91.88 74 PHE A C 1
ATOM 556 O O . PHE A 1 74 ? 10.822 -10.005 -4.820 1.00 91.88 74 PHE A O 1
ATOM 563 N N . ASP A 1 75 ? 8.823 -10.471 -5.759 1.00 91.56 75 ASP A N 1
ATOM 564 C CA . ASP A 1 75 ? 9.205 -11.763 -6.322 1.00 91.56 75 ASP A CA 1
ATOM 565 C C . ASP A 1 75 ? 9.895 -11.614 -7.692 1.00 91.56 75 ASP A C 1
ATOM 567 O O . ASP A 1 75 ? 10.142 -10.506 -8.187 1.00 91.56 75 ASP A O 1
ATOM 571 N N . ASP A 1 76 ? 10.218 -12.755 -8.303 1.00 88.38 76 ASP A N 1
ATOM 572 C CA . ASP A 1 76 ? 10.877 -12.839 -9.610 1.00 88.38 76 ASP A CA 1
ATOM 573 C C . ASP A 1 76 ? 10.012 -12.271 -10.752 1.00 88.38 76 ASP A C 1
ATOM 575 O O . ASP A 1 76 ? 10.533 -11.858 -11.791 1.00 88.38 76 ASP A O 1
ATOM 579 N N . GLU A 1 77 ? 8.695 -12.195 -10.554 1.00 86.31 77 GLU A N 1
ATOM 580 C CA . GLU A 1 77 ? 7.719 -11.638 -11.496 1.00 86.31 77 GLU A CA 1
ATOM 581 C C . GLU A 1 77 ? 7.550 -10.119 -11.304 1.00 86.31 77 GLU A C 1
ATOM 583 O O . GLU A 1 77 ? 6.975 -9.423 -12.147 1.00 86.31 77 GLU A O 1
ATOM 588 N N . GLY A 1 78 ? 8.139 -9.570 -10.237 1.00 84.94 78 GLY A N 1
ATOM 589 C CA . GLY A 1 78 ? 8.042 -8.166 -9.871 1.00 84.94 78 GLY A CA 1
ATOM 590 C C . GLY A 1 78 ? 6.731 -7.812 -9.177 1.00 84.94 78 GLY A C 1
ATOM 591 O O . GLY A 1 78 ? 6.396 -6.627 -9.134 1.00 84.94 78 GLY A O 1
ATOM 592 N N . GLU A 1 79 ? 6.010 -8.795 -8.644 1.00 88.75 79 GLU A N 1
ATOM 593 C CA . GLU A 1 79 ? 4.826 -8.605 -7.814 1.00 88.75 79 GLU A CA 1
ATOM 594 C C . GLU A 1 79 ? 5.225 -8.494 -6.331 1.00 88.75 79 GLU A C 1
ATOM 596 O O . GLU A 1 79 ? 6.255 -9.028 -5.907 1.00 88.75 79 GLU A O 1
ATOM 601 N N . PRO A 1 80 ? 4.468 -7.746 -5.511 1.00 92.19 80 PRO A N 1
ATOM 602 C CA . PRO A 1 80 ? 4.794 -7.578 -4.102 1.00 92.19 80 PRO A CA 1
ATOM 603 C C . PRO A 1 80 ? 4.526 -8.870 -3.304 1.00 92.19 80 PRO A C 1
ATOM 605 O O . PRO A 1 80 ? 3.384 -9.286 -3.120 1.00 92.19 80 PRO A O 1
ATOM 608 N N . ALA A 1 81 ? 5.580 -9.474 -2.758 1.00 93.88 81 ALA A N 1
ATOM 609 C CA . ALA A 1 81 ? 5.546 -10.808 -2.155 1.00 93.88 81 ALA A CA 1
ATOM 610 C C . ALA A 1 81 ? 5.243 -10.826 -0.643 1.00 93.88 81 ALA A C 1
ATOM 612 O O . ALA A 1 81 ? 4.950 -11.877 -0.075 1.00 93.88 81 ALA A O 1
ATOM 613 N N . ASN A 1 82 ? 5.332 -9.682 0.044 1.00 94.94 82 ASN A N 1
ATOM 614 C CA . ASN A 1 82 ? 5.277 -9.618 1.511 1.00 94.94 82 ASN A CA 1
ATOM 615 C C . ASN A 1 82 ? 4.230 -8.642 2.074 1.00 94.94 82 ASN A C 1
ATOM 617 O O . ASN A 1 82 ? 4.350 -8.222 3.228 1.00 94.94 82 ASN A O 1
ATOM 621 N N . ILE A 1 83 ? 3.189 -8.306 1.304 1.00 93.38 83 ILE A N 1
ATOM 622 C CA . ILE A 1 83 ? 2.162 -7.330 1.712 1.00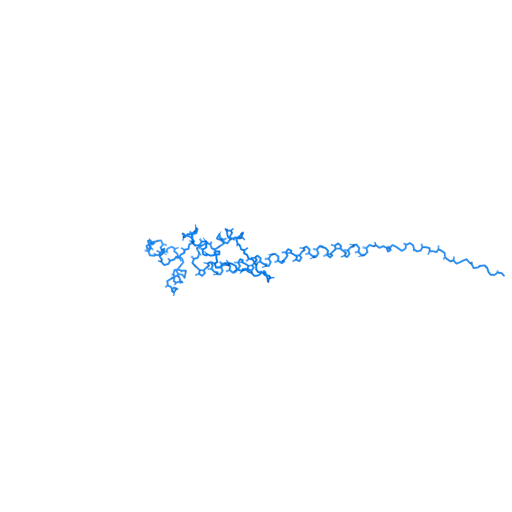 93.38 83 ILE A CA 1
ATOM 623 C C . ILE A 1 83 ? 1.557 -7.664 3.077 1.00 93.38 83 ILE A C 1
ATOM 625 O O . ILE A 1 83 ? 1.560 -6.814 3.961 1.00 93.38 83 ILE A O 1
ATOM 629 N N . ALA A 1 84 ? 1.127 -8.905 3.308 1.00 92.19 84 ALA A N 1
ATOM 630 C CA . ALA A 1 84 ? 0.527 -9.294 4.586 1.00 92.19 84 ALA A CA 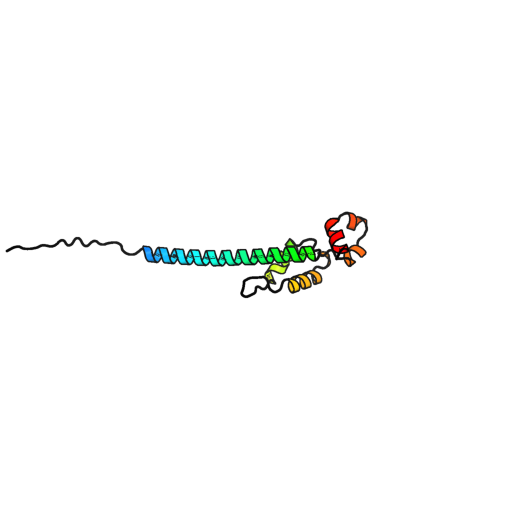1
ATOM 631 C C . ALA A 1 84 ? 1.461 -9.051 5.791 1.00 92.19 84 ALA A C 1
ATOM 633 O O . ALA A 1 84 ? 1.021 -8.587 6.845 1.00 92.19 84 ALA A O 1
ATOM 634 N N . ALA A 1 85 ? 2.764 -9.313 5.632 1.00 94.94 85 ALA A N 1
ATOM 635 C CA . ALA A 1 85 ? 3.755 -9.067 6.679 1.00 94.94 85 ALA A CA 1
ATOM 636 C C . ALA A 1 85 ? 3.940 -7.563 6.940 1.00 94.94 85 ALA A C 1
ATOM 638 O O . ALA A 1 85 ? 4.011 -7.138 8.095 1.00 94.94 85 ALA A O 1
ATOM 639 N N . VAL A 1 86 ? 3.960 -6.759 5.873 1.00 94.31 86 VAL A N 1
ATOM 640 C CA . VAL A 1 86 ? 4.018 -5.295 5.951 1.00 94.31 86 VAL A CA 1
ATOM 641 C C . VAL A 1 86 ? 2.791 -4.742 6.680 1.00 94.31 86 VAL A C 1
ATOM 643 O O . VAL A 1 86 ? 2.950 -3.988 7.639 1.00 94.31 86 VAL A O 1
ATOM 646 N N . ILE A 1 87 ? 1.578 -5.161 6.304 1.00 91.56 87 ILE A N 1
ATOM 647 C CA . ILE A 1 87 ? 0.331 -4.745 6.966 1.00 91.56 87 ILE A CA 1
ATOM 648 C C . ILE A 1 87 ? 0.360 -5.109 8.449 1.00 91.56 87 ILE A C 1
ATOM 650 O O . ILE A 1 87 ? 0.144 -4.241 9.291 1.00 91.56 87 ILE A O 1
ATOM 654 N N . SER A 1 88 ? 0.713 -6.355 8.786 1.00 92.19 88 SER A N 1
ATOM 655 C CA . SER A 1 88 ? 0.803 -6.798 10.182 1.00 92.19 88 SER A CA 1
ATOM 656 C C . SER A 1 88 ? 1.744 -5.914 11.003 1.00 92.19 88 SER A C 1
ATOM 658 O O . SER A 1 88 ? 1.435 -5.562 12.143 1.00 92.19 88 SER A O 1
ATOM 660 N N . LYS A 1 89 ? 2.895 -5.541 10.440 1.00 93.00 89 LYS A N 1
ATOM 661 C CA . LYS A 1 89 ? 3.858 -4.667 11.111 1.00 93.00 89 LYS A CA 1
ATOM 662 C C . LYS A 1 89 ? 3.342 -3.233 11.237 1.00 93.00 89 LYS A C 1
ATOM 664 O O . LYS A 1 89 ? 3.516 -2.613 12.285 1.00 93.00 89 LYS A O 1
ATOM 669 N N . LEU A 1 90 ? 2.663 -2.713 10.216 1.00 93.19 90 LEU A N 1
ATOM 670 C CA . LEU A 1 90 ? 2.032 -1.394 10.268 1.00 93.19 90 LEU A CA 1
ATOM 671 C C . LEU A 1 90 ? 0.936 -1.333 11.335 1.00 93.19 90 LEU A C 1
ATOM 673 O O . LEU A 1 90 ? 0.893 -0.367 12.092 1.00 93.19 90 LEU A O 1
ATOM 677 N N . THR A 1 91 ? 0.095 -2.360 11.456 1.00 89.44 91 THR A N 1
ATOM 678 C CA . THR A 1 91 ? -0.944 -2.423 12.495 1.00 89.44 91 THR A CA 1
ATOM 679 C C . THR A 1 91 ? -0.343 -2.449 13.902 1.00 89.44 91 THR A C 1
ATOM 681 O O . THR A 1 91 ? -0.874 -1.806 14.805 1.00 89.44 91 THR A O 1
ATOM 684 N N . GLN A 1 92 ? 0.792 -3.129 14.091 1.00 90.31 92 GLN A N 1
ATOM 685 C CA . GLN A 1 92 ? 1.508 -3.153 15.372 1.00 90.31 92 GLN A CA 1
ATOM 686 C C . GLN A 1 92 ? 2.172 -1.811 15.706 1.00 90.31 92 GLN A C 1
ATOM 688 O O . GLN A 1 92 ? 2.098 -1.354 16.846 1.00 90.31 92 GLN A O 1
ATOM 693 N N . ASN A 1 93 ? 2.807 -1.170 14.723 1.00 90.19 93 ASN A N 1
ATOM 694 C CA . ASN A 1 93 ? 3.562 0.067 14.933 1.00 90.19 93 ASN A CA 1
ATOM 695 C C . ASN A 1 93 ? 2.670 1.314 14.979 1.00 90.19 93 ASN A C 1
ATOM 697 O O . ASN A 1 93 ? 3.017 2.306 15.618 1.00 90.19 93 ASN A O 1
ATOM 701 N N . TYR A 1 94 ? 1.521 1.268 14.306 1.00 89.69 94 TYR A N 1
ATOM 702 C CA . TYR A 1 94 ? 0.617 2.399 14.132 1.00 89.69 94 TYR A CA 1
ATOM 703 C C . TYR A 1 94 ? -0.842 2.042 14.459 1.00 89.69 94 TYR A C 1
ATOM 705 O O . TYR A 1 94 ? -1.727 2.328 13.652 1.00 89.69 94 TYR A O 1
ATOM 713 N N . PRO A 1 95 ? -1.147 1.478 15.641 1.00 85.62 95 PRO A N 1
ATOM 714 C CA . PRO A 1 95 ? -2.482 0.958 15.950 1.00 85.62 95 PRO A CA 1
ATOM 715 C C . PRO A 1 95 ? -3.584 2.025 15.851 1.00 85.62 95 PRO A C 1
ATOM 717 O O . PRO A 1 95 ? -4.691 1.736 15.414 1.00 85.62 95 PRO A O 1
ATOM 720 N N . ASN A 1 96 ? -3.272 3.286 16.168 1.00 86.25 96 ASN A N 1
ATOM 721 C CA . ASN A 1 96 ? -4.230 4.398 16.097 1.00 86.25 96 ASN A CA 1
ATOM 722 C C . ASN A 1 96 ? -4.589 4.822 14.660 1.00 86.25 96 ASN A C 1
ATOM 724 O O . ASN A 1 96 ? -5.563 5.552 14.464 1.00 86.25 96 ASN A O 1
ATOM 728 N N . ASN A 1 97 ? -3.809 4.390 13.664 1.00 88.88 97 ASN A N 1
ATOM 729 C CA . ASN A 1 97 ? -4.087 4.646 12.251 1.00 88.88 97 ASN A CA 1
ATOM 730 C C . ASN A 1 97 ? -5.013 3.591 11.634 1.00 88.88 97 ASN A C 1
ATOM 732 O O . ASN A 1 97 ? -5.337 3.714 10.458 1.00 88.88 97 ASN A O 1
ATOM 736 N N . PHE A 1 98 ? -5.468 2.598 12.403 1.00 90.06 98 PHE A N 1
ATOM 737 C CA . PHE A 1 98 ? -6.426 1.589 11.961 1.00 90.06 98 PHE A CA 1
ATOM 738 C C . PHE A 1 98 ? -7.732 1.721 12.744 1.00 90.06 98 PHE A C 1
ATOM 740 O O . PHE A 1 98 ? -7.747 1.811 13.973 1.00 90.06 98 PHE A O 1
ATOM 747 N N . LEU A 1 99 ? -8.847 1.731 12.025 1.00 88.75 99 LEU A N 1
ATOM 748 C CA . LEU A 1 99 ? -10.176 1.641 12.593 1.00 88.75 99 LEU A CA 1
ATOM 749 C C . LEU A 1 99 ? -10.510 0.163 12.800 1.00 88.75 99 LEU A C 1
ATOM 751 O O . LEU A 1 99 ? -10.806 -0.564 11.860 1.00 88.75 99 LEU A O 1
ATOM 755 N N . THR A 1 100 ? -10.451 -0.287 14.048 1.00 87.50 100 THR A N 1
ATOM 756 C CA . THR A 1 100 ? -10.805 -1.657 14.435 1.00 87.50 100 THR A CA 1
ATOM 757 C C . THR A 1 100 ? -12.086 -1.661 15.264 1.00 87.50 100 THR A C 1
ATOM 759 O O . THR A 1 100 ? -12.467 -0.640 15.842 1.00 87.50 100 THR A O 1
ATOM 762 N N . ARG A 1 101 ? -12.753 -2.818 15.383 1.00 87.31 101 ARG A N 1
ATOM 763 C CA . ARG A 1 101 ? -13.918 -2.966 16.278 1.00 87.31 101 ARG A CA 1
ATOM 764 C C . ARG A 1 101 ? -13.582 -2.581 17.720 1.00 87.31 101 ARG A C 1
ATOM 766 O O . ARG A 1 101 ? -14.384 -1.941 18.391 1.00 87.31 101 ARG A O 1
ATOM 773 N N . GLU A 1 102 ? -12.385 -2.931 18.184 1.00 85.62 102 GLU A N 1
ATOM 774 C CA . GLU A 1 102 ? -11.913 -2.561 19.518 1.00 85.62 102 GLU A CA 1
ATOM 775 C C . GLU A 1 102 ? -11.686 -1.048 19.647 1.00 85.62 102 GLU A C 1
ATOM 777 O O . GLU A 1 102 ? -12.056 -0.459 20.663 1.00 85.62 102 GLU A O 1
ATOM 782 N N . ALA A 1 103 ? -11.126 -0.403 18.618 1.00 86.00 103 ALA A N 1
ATOM 783 C CA . ALA A 1 103 ? -10.974 1.049 18.592 1.00 86.00 103 ALA A CA 1
ATOM 784 C C . ALA A 1 103 ? -12.343 1.745 18.621 1.00 86.00 103 ALA A C 1
ATOM 786 O O . ALA A 1 103 ? -12.548 2.639 19.438 1.00 86.00 103 ALA A O 1
ATOM 787 N N . LEU A 1 104 ? -13.301 1.280 17.812 1.00 87.81 104 LEU A N 1
ATOM 788 C CA . LEU A 1 104 ? -14.680 1.776 17.812 1.00 87.81 104 LEU A CA 1
ATOM 789 C C . LEU A 1 104 ? -15.352 1.609 19.179 1.00 87.81 104 LEU A C 1
ATOM 791 O O . LEU A 1 104 ? -16.005 2.534 19.646 1.00 87.81 104 LEU A O 1
ATOM 795 N N 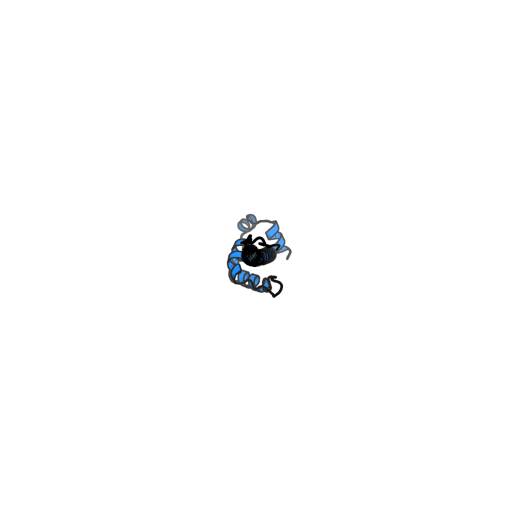. ALA A 1 105 ? -15.159 0.473 19.853 1.00 89.44 105 ALA A N 1
ATOM 796 C CA . ALA A 1 105 ? -15.738 0.223 21.174 1.00 89.44 105 ALA A CA 1
ATOM 797 C C . ALA A 1 105 ? -15.188 1.155 22.270 1.00 89.44 105 ALA A C 1
ATOM 799 O O . ALA A 1 105 ? -15.867 1.405 23.265 1.00 89.44 105 ALA A O 1
ATOM 800 N N . LYS A 1 106 ? -13.958 1.656 22.103 1.00 88.44 106 LYS A N 1
ATOM 801 C CA . LYS A 1 106 ? -13.308 2.590 23.037 1.00 88.44 106 LYS A CA 1
ATOM 802 C C . LYS A 1 106 ? -13.558 4.061 22.690 1.00 88.44 106 LYS A C 1
ATOM 804 O O . LYS A 1 106 ? -13.330 4.918 23.542 1.00 88.44 106 LYS A O 1
ATOM 809 N N . MET A 1 107 ? -13.987 4.358 21.463 1.00 88.56 107 MET A N 1
ATOM 810 C CA . MET A 1 107 ? -14.278 5.718 21.009 1.00 88.56 107 MET A CA 1
ATOM 811 C C . MET A 1 107 ? -15.588 6.236 21.596 1.00 88.56 107 MET A C 1
ATOM 813 O O . MET A 1 107 ? -16.554 5.496 21.790 1.00 88.56 107 MET A O 1
ATOM 817 N N . LYS A 1 108 ? -15.640 7.543 21.853 1.00 90.62 108 LYS A N 1
ATOM 818 C CA . LYS A 1 108 ? -16.875 8.187 22.295 1.00 90.62 108 LYS A CA 1
ATOM 819 C C . LYS A 1 108 ? -17.868 8.305 21.134 1.00 90.62 108 LYS A C 1
ATOM 821 O O . LYS A 1 108 ? -17.444 8.457 19.985 1.00 90.62 108 LYS A O 1
ATOM 826 N N . PRO A 1 109 ? -19.186 8.322 21.403 1.00 89.06 109 PRO A N 1
ATOM 827 C CA . PRO A 1 109 ? -20.195 8.502 20.361 1.00 89.06 109 PRO A CA 1
ATOM 828 C C . PRO A 1 109 ? -19.966 9.748 19.493 1.00 89.06 109 PRO A C 1
ATOM 830 O O . PRO A 1 109 ? -20.175 9.698 18.284 1.00 89.06 109 PRO A O 1
ATOM 833 N N . GLU A 1 110 ? -19.480 10.849 20.075 1.00 91.25 110 GLU A N 1
ATOM 834 C CA . GLU A 1 110 ? -19.194 12.085 19.336 1.00 91.25 110 GLU A CA 1
ATOM 835 C C . GLU A 1 110 ? -17.986 11.951 18.400 1.00 91.25 110 GLU A C 1
ATOM 837 O O . GLU A 1 110 ? -17.901 12.653 17.393 1.00 91.25 110 GLU A O 1
ATOM 842 N N . GLU A 1 111 ? -17.042 11.069 18.727 1.00 86.31 111 GLU A N 1
ATOM 843 C CA . GLU A 1 111 ? -15.879 10.777 17.889 1.00 86.31 111 GLU A CA 1
ATOM 844 C C . GLU A 1 111 ? -16.273 9.863 16.732 1.00 86.31 111 GLU A C 1
ATOM 846 O O . GLU A 1 111 ? -15.916 10.145 15.590 1.00 86.31 111 GLU A O 1
ATOM 851 N N . ILE A 1 112 ? -17.082 8.834 17.009 1.00 84.88 112 ILE A N 1
ATOM 852 C CA . ILE A 1 112 ? -17.638 7.938 15.987 1.00 84.88 112 ILE A CA 1
ATOM 853 C C . ILE A 1 112 ? -18.497 8.729 14.994 1.00 84.88 112 ILE A C 1
ATOM 855 O O . ILE A 1 112 ? -18.402 8.509 13.792 1.00 84.88 112 ILE A O 1
ATOM 859 N N . ALA A 1 113 ? -19.278 9.704 15.469 1.00 89.06 113 ALA A N 1
ATOM 860 C CA . ALA A 1 113 ? -20.120 10.548 14.620 1.00 89.06 113 ALA A CA 1
ATOM 861 C C . ALA A 1 113 ? -19.341 11.401 13.599 1.00 89.06 113 ALA A C 1
ATOM 863 O O . ALA A 1 113 ? -19.938 11.896 12.645 1.00 89.06 113 ALA A O 1
ATOM 864 N N . ARG A 1 114 ? -18.028 11.592 13.794 1.00 87.88 114 ARG A N 1
ATOM 865 C CA . ARG A 1 114 ? -17.147 12.316 12.861 1.00 87.88 114 ARG A CA 1
ATOM 866 C C . ARG A 1 114 ? -16.472 11.403 11.834 1.00 87.88 114 ARG A C 1
ATOM 868 O O . ARG A 1 114 ? -15.759 11.913 10.975 1.00 87.88 114 ARG A O 1
ATOM 875 N N . LEU A 1 115 ? -16.635 10.086 11.950 1.00 86.19 115 LEU A N 1
ATOM 876 C CA . LEU A 1 115 ? -16.068 9.112 11.019 1.00 86.19 115 LEU A CA 1
ATOM 877 C C . LEU A 1 115 ? -16.955 8.939 9.784 1.00 86.19 115 LEU A C 1
ATOM 879 O O . LEU A 1 115 ? -18.152 9.231 9.813 1.00 86.19 115 LEU A O 1
ATOM 883 N N . ASP A 1 116 ? -16.370 8.408 8.710 1.00 87.19 116 ASP A N 1
ATOM 884 C CA . ASP A 1 116 ? -17.146 7.942 7.566 1.00 87.19 116 ASP A CA 1
ATOM 885 C C . ASP A 1 116 ? -17.944 6.689 7.966 1.00 87.19 116 ASP A C 1
ATOM 887 O O . ASP A 1 116 ? -17.394 5.656 8.359 1.00 87.19 116 ASP A O 1
ATOM 891 N N . TRP A 1 117 ? -19.271 6.771 7.871 1.00 86.56 117 TRP A N 1
ATOM 892 C CA . TRP A 1 117 ? -20.160 5.667 8.231 1.00 86.56 117 TRP A CA 1
ATOM 893 C C . TRP A 1 117 ? -20.009 4.432 7.337 1.00 86.56 117 TRP A C 1
ATOM 895 O O . TRP A 1 117 ? -20.348 3.334 7.784 1.00 86.56 117 TRP A O 1
ATOM 905 N N . ASN A 1 118 ? -19.505 4.573 6.109 1.00 85.75 118 ASN A N 1
ATOM 906 C CA . ASN A 1 118 ? -19.181 3.434 5.254 1.00 85.75 118 ASN A CA 1
ATOM 907 C C . ASN A 1 118 ? -17.996 2.650 5.826 1.00 85.75 118 ASN A C 1
ATOM 909 O O . ASN A 1 118 ? -18.076 1.426 5.922 1.00 85.75 118 ASN A O 1
ATOM 913 N N . GLU A 1 119 ? -16.949 3.340 6.288 1.00 80.94 119 GLU A N 1
ATOM 914 C CA . GLU A 1 119 ? -15.793 2.713 6.944 1.00 80.94 119 GLU A CA 1
ATOM 915 C C . GLU A 1 119 ? -16.201 2.037 8.257 1.00 80.94 119 GLU A C 1
ATOM 917 O O . GLU A 1 119 ? -15.880 0.871 8.488 1.00 80.94 119 GLU A O 1
ATOM 922 N N . VAL A 1 120 ? -16.987 2.725 9.094 1.00 85.38 120 VAL A N 1
ATOM 923 C CA . VAL A 1 120 ? -17.492 2.158 10.356 1.00 85.38 120 VAL A CA 1
ATOM 924 C C . VAL A 1 120 ? -18.304 0.886 10.093 1.00 85.38 120 VAL A C 1
ATOM 926 O O . VAL A 1 120 ? -18.114 -0.123 10.771 1.00 85.38 120 VAL A O 1
ATOM 929 N N . ARG A 1 121 ? -19.192 0.893 9.090 1.00 86.75 121 ARG A N 1
ATOM 930 C CA . ARG A 1 121 ? -19.978 -0.294 8.721 1.00 86.75 121 ARG A CA 1
ATOM 931 C C . ARG A 1 121 ? -19.114 -1.426 8.187 1.00 86.75 121 ARG A C 1
ATOM 933 O O . ARG A 1 121 ? -19.393 -2.571 8.535 1.00 86.75 121 ARG A O 1
ATOM 940 N N . ALA A 1 122 ? -18.098 -1.134 7.380 1.00 83.56 122 ALA A N 1
ATOM 941 C CA . ALA A 1 122 ? -17.179 -2.149 6.872 1.00 83.56 122 ALA A CA 1
ATOM 942 C C . ALA A 1 122 ? -16.475 -2.877 8.029 1.00 83.56 122 ALA A C 1
ATOM 944 O O . ALA A 1 122 ? -16.504 -4.104 8.095 1.00 83.56 122 ALA A O 1
ATOM 945 N N . VAL A 1 123 ? -15.966 -2.125 9.010 1.00 85.00 123 VAL A N 1
ATOM 946 C CA . VAL A 1 123 ? -15.311 -2.674 10.210 1.00 85.00 123 VAL A CA 1
ATOM 947 C C . VAL A 1 123 ? -16.277 -3.473 11.092 1.00 85.00 123 VAL A C 1
ATOM 949 O O . VAL A 1 123 ? -15.894 -4.461 11.715 1.00 85.00 123 VAL A O 1
ATOM 952 N N . LEU A 1 124 ? -17.546 -3.068 11.172 1.00 84.25 124 LEU A N 1
ATOM 953 C CA . LEU A 1 124 ? -18.554 -3.816 11.925 1.00 84.25 124 LEU A CA 1
ATOM 954 C C . LEU A 1 124 ? -19.051 -5.066 11.183 1.00 84.25 124 LEU A C 1
ATOM 956 O O . LEU A 1 124 ? -19.483 -6.008 11.844 1.00 84.25 124 LEU A O 1
ATOM 960 N N . SER A 1 125 ? -18.977 -5.103 9.851 1.00 82.62 125 SER A N 1
ATOM 961 C CA . SER A 1 125 ? -19.485 -6.215 9.028 1.00 82.62 125 SER A CA 1
ATOM 962 C C . SER A 1 125 ? -18.465 -7.340 8.803 1.00 82.62 125 SER A C 1
ATOM 964 O O . SER A 1 125 ? -18.888 -8.464 8.545 1.00 82.62 125 SER A O 1
ATOM 966 N N . ASN A 1 126 ? -17.164 -7.049 8.934 1.00 62.84 126 ASN A N 1
ATOM 967 C CA . ASN A 1 126 ? -16.062 -8.024 9.018 1.00 62.84 126 ASN A CA 1
ATOM 968 C C . ASN A 1 126 ? -15.903 -8.518 10.452 1.00 62.84 126 ASN A C 1
ATOM 970 O O . ASN A 1 126 ? -16.300 -9.651 10.797 1.00 62.84 126 ASN A O 1
#

pLDDT: mean 82.54, std 15.26, range [40.22, 94.94]

Secondary structure (DSSP, 8-state):
----------------SHHHHHHHHHHHHHHHHHHHHHHHHHHHHHHHHHHHHHHTTBS-HHHHHHHHGGG--B-TTS-BS-HHHHHHHHHHH-GGGB--HHHHHHS-HHHHTTS-HHHHHHHHH-

Radius of gyration: 30.6 Å; chains: 1; bounding box: 69×25×101 Å

Foldseek 3Di:
DDDDDDDPPPPPPPPDDPVVVVVVVVVVVVVVVVVVLVVVLLVQVLVVQLVVCLLQQFQCSPVLCVVCVVVFDADPVSHGDCSVVSSVVSCVVPVVRGDAPVNVVPDDPVRVVPDDVVSVVSRVVD

Sequence (126 aa):
MNDEIIHDAGDDAAEQPMVSESSAELETLRQQNEELKKEIRLGKARAALTAELTASGARSPELLIAAAEKEIQFDDEGEPANIAAVISKLTQNYPNNFLTREALAKMKPEEIARLDWNEVRAVLSN